Protein AF-A0A924KJQ3-F1 (afdb_monomer_lite)

Structure (mmCIF, N/CA/C/O backbone):
data_AF-A0A924KJQ3-F1
#
_entry.id   AF-A0A924KJQ3-F1
#
loop_
_atom_site.group_PDB
_atom_site.id
_atom_site.type_symbol
_atom_site.label_atom_id
_atom_site.label_alt_id
_atom_site.label_comp_id
_atom_site.label_asym_id
_atom_site.label_entity_id
_atom_site.label_seq_id
_atom_site.pdbx_PDB_ins_code
_atom_site.Cartn_x
_atom_site.Cartn_y
_atom_site.Cartn_z
_atom_site.occupancy
_atom_site.B_iso_or_equiv
_atom_site.auth_seq_id
_atom_site.auth_comp_id
_atom_site.auth_asym_id
_atom_site.auth_atom_id
_atom_site.pdbx_PDB_model_num
ATOM 1 N N . MET A 1 1 ? 51.876 -6.767 21.139 1.00 39.50 1 MET A N 1
ATOM 2 C CA . MET A 1 1 ? 51.090 -6.070 20.102 1.00 39.50 1 MET A CA 1
ATOM 3 C C . MET A 1 1 ? 49.644 -6.497 20.282 1.00 39.50 1 MET A C 1
ATOM 5 O O . MET A 1 1 ? 49.359 -7.668 20.082 1.00 39.50 1 MET A O 1
ATOM 9 N N . TYR A 1 2 ? 48.780 -5.614 20.786 1.00 36.97 2 TYR A N 1
ATOM 10 C CA . TYR A 1 2 ? 47.353 -5.904 20.955 1.00 36.97 2 TYR A CA 1
ATOM 11 C C . TYR A 1 2 ? 46.632 -5.513 19.667 1.00 36.97 2 TYR A C 1
ATOM 13 O O . TYR A 1 2 ? 46.550 -4.332 19.339 1.00 36.97 2 TYR A O 1
ATOM 21 N N . THR A 1 3 ? 46.167 -6.503 18.914 1.00 39.44 3 THR A N 1
ATOM 22 C CA . THR A 1 3 ? 45.358 -6.286 17.714 1.00 39.44 3 THR A CA 1
ATOM 23 C C . THR A 1 3 ? 43.919 -6.058 18.158 1.00 39.44 3 THR A C 1
ATOM 25 O O . THR A 1 3 ? 43.258 -6.980 18.632 1.00 39.44 3 THR A O 1
ATOM 28 N N . SER A 1 4 ? 43.448 -4.817 18.057 1.00 44.28 4 SER A N 1
ATOM 29 C CA . SER A 1 4 ? 42.058 -4.452 18.323 1.00 44.28 4 SER A CA 1
ATOM 30 C C . SER A 1 4 ? 41.133 -5.208 17.369 1.00 44.28 4 SER A C 1
ATOM 32 O O . SER A 1 4 ? 41.188 -5.018 16.155 1.00 44.28 4 SER A O 1
ATOM 34 N N . ALA A 1 5 ? 40.281 -6.071 17.917 1.00 45.81 5 ALA A N 1
ATOM 35 C CA . ALA A 1 5 ? 39.199 -6.688 17.171 1.00 45.81 5 ALA A CA 1
ATOM 36 C C . ALA A 1 5 ? 38.159 -5.607 16.851 1.00 45.81 5 ALA A C 1
ATOM 38 O O . ALA A 1 5 ? 37.419 -5.161 17.728 1.00 45.81 5 ALA A O 1
ATOM 39 N N . HIS A 1 6 ? 38.105 -5.168 15.593 1.00 47.66 6 HIS A N 1
ATOM 40 C CA . HIS A 1 6 ? 36.923 -4.492 15.079 1.00 47.66 6 HIS A CA 1
ATOM 41 C C . HIS A 1 6 ? 35.756 -5.473 15.192 1.00 47.66 6 HIS A C 1
ATOM 43 O O . HIS A 1 6 ? 35.675 -6.447 14.447 1.00 47.66 6 HIS A O 1
ATOM 49 N N . ALA A 1 7 ? 34.877 -5.241 16.165 1.00 51.22 7 ALA A N 1
ATOM 50 C CA . ALA A 1 7 ? 33.606 -5.932 16.241 1.00 51.22 7 ALA A CA 1
ATOM 51 C C . ALA A 1 7 ? 32.804 -5.562 14.988 1.00 51.22 7 ALA A C 1
ATOM 53 O O . ALA A 1 7 ? 32.269 -4.457 14.878 1.00 51.22 7 ALA A O 1
ATOM 54 N N . THR A 1 8 ? 32.761 -6.473 14.019 1.00 48.06 8 THR A N 1
ATOM 55 C CA . THR A 1 8 ? 31.835 -6.409 12.894 1.00 48.06 8 THR A CA 1
ATOM 56 C C . THR A 1 8 ? 30.431 -6.362 13.480 1.00 48.06 8 THR A C 1
ATOM 58 O O . THR A 1 8 ? 29.948 -7.348 14.037 1.00 48.06 8 THR A O 1
ATOM 61 N N . LYS A 1 9 ? 29.794 -5.190 13.424 1.00 52.91 9 LYS A N 1
ATOM 62 C CA . LYS A 1 9 ? 28.395 -5.020 13.816 1.00 52.91 9 LYS A CA 1
ATOM 63 C C . LYS A 1 9 ? 27.584 -6.047 13.010 1.00 52.91 9 LYS A C 1
ATOM 65 O O . LYS A 1 9 ? 27.745 -6.071 11.788 1.00 52.91 9 LYS A O 1
ATOM 70 N N . PRO A 1 10 ? 26.785 -6.925 13.642 1.00 49.22 10 PRO A N 1
ATOM 71 C CA . PRO A 1 10 ? 26.000 -7.898 12.895 1.00 49.22 10 PRO A CA 1
ATOM 72 C C . PRO A 1 10 ? 25.108 -7.143 11.909 1.00 49.22 10 PRO A C 1
ATOM 74 O O . PRO A 1 10 ? 24.500 -6.133 12.275 1.00 49.22 10 PRO A O 1
ATOM 77 N N . ALA A 1 11 ? 25.082 -7.603 10.657 1.00 55.81 11 ALA A N 1
ATOM 78 C CA . ALA A 1 11 ? 24.178 -7.082 9.644 1.00 55.81 11 ALA A CA 1
ATOM 79 C C . ALA A 1 11 ? 22.754 -7.157 10.209 1.00 55.81 11 ALA A C 1
ATOM 81 O O . ALA A 1 11 ? 22.254 -8.241 10.507 1.00 55.81 11 ALA A O 1
ATOM 82 N N . HIS A 1 12 ? 22.140 -5.999 10.449 1.00 57.22 12 HIS A N 1
ATOM 83 C CA . HIS A 1 12 ? 20.763 -5.928 10.904 1.00 57.22 12 HIS A CA 1
ATOM 84 C C . HIS A 1 12 ? 19.904 -6.411 9.739 1.00 57.22 12 HIS A C 1
ATOM 86 O O . HIS A 1 12 ? 19.756 -5.688 8.756 1.00 57.22 12 HIS A O 1
ATOM 92 N N . THR A 1 13 ? 19.392 -7.641 9.807 1.00 56.31 13 THR A N 1
ATOM 93 C CA . THR A 1 13 ? 18.301 -8.050 8.922 1.00 56.31 13 THR A CA 1
ATOM 94 C C . THR A 1 13 ? 17.193 -7.023 9.130 1.00 56.31 13 THR A C 1
ATOM 96 O O . THR A 1 13 ? 16.740 -6.892 10.273 1.00 56.31 13 THR A O 1
ATOM 99 N N . PRO A 1 14 ? 16.801 -6.245 8.106 1.00 60.62 14 PRO A N 1
ATOM 100 C CA . PRO A 1 14 ? 15.750 -5.264 8.290 1.00 60.62 14 PRO A CA 1
ATOM 101 C C . PRO A 1 14 ? 14.505 -6.031 8.715 1.00 60.62 14 PRO A C 1
ATOM 103 O O . PRO A 1 14 ? 14.088 -6.973 8.042 1.00 60.62 14 PRO A O 1
ATOM 106 N N . ALA A 1 15 ? 13.962 -5.681 9.878 1.00 76.06 15 ALA A N 1
ATOM 107 C CA . ALA A 1 15 ? 12.710 -6.257 10.328 1.00 76.06 15 ALA A CA 1
ATOM 108 C C . ALA A 1 15 ? 11.648 -5.992 9.246 1.00 76.06 15 ALA A C 1
ATOM 110 O O . ALA A 1 15 ? 11.380 -4.833 8.912 1.00 76.06 15 ALA A O 1
ATOM 111 N N . SER A 1 16 ? 11.091 -7.061 8.672 1.00 83.06 16 SER A N 1
ATOM 112 C CA . SER A 1 16 ? 9.907 -6.965 7.828 1.00 83.06 16 SER A CA 1
ATOM 113 C C . SER A 1 16 ? 8.676 -6.899 8.724 1.00 83.06 16 SER A C 1
ATOM 115 O O . SER A 1 16 ? 8.583 -7.575 9.752 1.00 83.06 16 SER A O 1
ATOM 117 N N . TYR A 1 17 ? 7.753 -6.016 8.367 1.00 89.06 17 TYR A N 1
ATOM 118 C CA . TYR A 1 17 ? 6.494 -5.840 9.071 1.00 89.06 17 TYR A CA 1
ATOM 119 C C . TYR A 1 17 ? 5.364 -6.335 8.188 1.00 89.06 17 TYR A C 1
ATOM 121 O O . TYR A 1 17 ? 5.365 -6.121 6.977 1.00 89.06 17 TYR A O 1
ATOM 129 N N . VAL A 1 18 ? 4.405 -7.004 8.823 1.00 94.44 18 VAL A N 1
ATOM 130 C CA . VAL A 1 18 ? 3.260 -7.619 8.162 1.00 94.44 18 VAL A CA 1
ATOM 131 C C . VAL A 1 18 ? 1.987 -6.938 8.644 1.00 94.44 18 VAL A C 1
ATOM 133 O O . VAL A 1 18 ? 1.678 -6.955 9.836 1.00 94.44 18 VAL A O 1
ATOM 136 N N . TYR A 1 19 ? 1.225 -6.377 7.711 1.00 95.25 19 TYR A N 1
ATOM 137 C CA . TYR A 1 19 ? -0.060 -5.737 7.982 1.00 95.25 19 TYR A CA 1
ATOM 138 C C . TYR A 1 19 ? -1.172 -6.475 7.254 1.00 95.25 19 TYR A C 1
ATOM 140 O O . TYR A 1 19 ? -1.010 -6.900 6.115 1.00 95.25 19 TYR A O 1
ATOM 148 N N . THR A 1 20 ? -2.321 -6.630 7.906 1.00 97.81 20 THR A N 1
ATOM 149 C CA . THR A 1 20 ? -3.515 -7.229 7.300 1.00 97.81 20 THR A CA 1
ATOM 150 C C . THR A 1 20 ? -4.673 -6.253 7.391 1.00 97.81 20 THR A C 1
ATOM 152 O O . THR A 1 20 ? -4.789 -5.515 8.369 1.00 97.81 20 THR A O 1
ATOM 155 N N . GLY A 1 21 ? -5.517 -6.237 6.368 1.00 97.94 21 GLY A N 1
ATOM 156 C CA . GLY A 1 21 ? -6.647 -5.325 6.296 1.00 97.94 21 GLY A CA 1
ATOM 157 C C . GLY A 1 21 ? -7.424 -5.465 4.998 1.00 97.94 21 GLY A C 1
ATOM 158 O O . GLY A 1 21 ? -7.207 -6.409 4.233 1.00 97.94 21 GLY A O 1
ATOM 159 N N . ARG A 1 22 ? -8.351 -4.541 4.755 1.00 98.62 22 ARG A N 1
ATOM 160 C CA . ARG A 1 22 ? -9.250 -4.568 3.595 1.00 98.62 22 ARG A CA 1
ATOM 161 C C . ARG A 1 22 ? -9.061 -3.353 2.716 1.00 98.62 22 ARG A C 1
ATOM 163 O O . ARG A 1 22 ? -8.989 -2.239 3.221 1.00 98.62 22 ARG A O 1
ATOM 170 N N . LEU A 1 23 ? -9.039 -3.569 1.406 1.00 98.56 23 LEU A N 1
ATOM 171 C CA . LEU A 1 23 ? -8.983 -2.484 0.434 1.00 98.56 23 LEU A CA 1
ATOM 172 C C . LEU A 1 23 ? -10.215 -1.585 0.560 1.00 98.56 23 LEU A C 1
ATOM 174 O O . LEU A 1 23 ? -11.345 -2.073 0.543 1.00 98.56 23 LEU A O 1
ATOM 178 N N . LEU A 1 24 ? -9.983 -0.279 0.634 1.00 98.19 24 LEU A N 1
ATOM 179 C CA . LEU A 1 24 ? -11.032 0.744 0.690 1.00 98.19 24 LEU A CA 1
ATOM 180 C C . LEU A 1 24 ? -11.589 1.093 -0.690 1.00 98.19 24 LEU A C 1
ATOM 182 O O . LEU A 1 24 ? -12.678 1.637 -0.810 1.00 98.19 24 LEU A O 1
ATOM 186 N N . GLN A 1 25 ? -10.817 0.800 -1.731 1.00 98.06 25 GLN A N 1
ATOM 187 C CA . GLN A 1 25 ? -11.165 1.021 -3.124 1.00 98.06 25 GLN A CA 1
ATOM 188 C C . GLN A 1 25 ? -10.404 0.024 -3.994 1.00 98.06 25 GLN A C 1
ATOM 190 O O . GLN A 1 25 ? -9.432 -0.597 -3.556 1.00 98.06 25 GLN A O 1
ATOM 195 N N . ARG A 1 26 ? -10.829 -0.124 -5.249 1.00 97.75 26 ARG A N 1
ATOM 196 C CA . ARG A 1 26 ? -10.071 -0.897 -6.236 1.00 97.75 26 ARG A CA 1
ATOM 197 C C . ARG A 1 26 ? -8.661 -0.314 -6.397 1.00 97.75 26 ARG A C 1
ATOM 199 O O . ARG A 1 26 ? -8.504 0.900 -6.522 1.00 97.75 26 ARG A O 1
ATOM 206 N N . ALA A 1 27 ? -7.656 -1.185 -6.445 1.00 98.38 27 ALA A N 1
ATOM 207 C CA . ALA A 1 27 ? -6.278 -0.776 -6.677 1.00 98.38 27 ALA A CA 1
ATOM 208 C C . ALA A 1 27 ? -6.091 -0.154 -8.067 1.00 98.38 27 ALA A C 1
ATOM 210 O O . ALA A 1 27 ? -6.821 -0.448 -9.021 1.00 98.38 27 ALA A O 1
ATOM 211 N N . GLN A 1 28 ? -5.068 0.686 -8.191 1.00 98.50 28 GLN A N 1
ATOM 212 C CA . GLN A 1 28 ? -4.740 1.394 -9.423 1.00 98.50 28 GLN A CA 1
ATOM 213 C C . GLN A 1 28 ? -3.301 1.099 -9.829 1.00 98.50 28 GLN A C 1
ATOM 215 O O . GLN A 1 28 ? -2.430 0.947 -8.979 1.00 98.50 28 GLN A O 1
ATOM 220 N N . ALA A 1 29 ? -3.050 1.044 -11.134 1.00 98.00 29 ALA A N 1
ATOM 221 C CA . ALA A 1 29 ? -1.698 1.097 -11.672 1.00 98.00 29 ALA A CA 1
ATOM 222 C C . ALA A 1 29 ? -1.393 2.535 -12.089 1.00 98.00 29 ALA A C 1
ATOM 224 O O . ALA A 1 29 ? -2.183 3.162 -12.799 1.00 98.00 29 ALA A O 1
ATOM 225 N N . ARG A 1 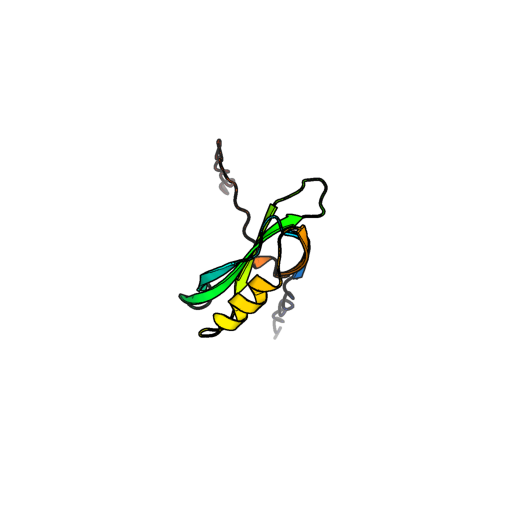30 ? -0.264 3.063 -11.627 1.00 96.69 30 ARG A N 1
ATOM 226 C CA . ARG A 1 30 ? 0.196 4.431 -11.886 1.00 96.69 30 ARG A CA 1
ATOM 227 C C . ARG A 1 30 ? 1.683 4.408 -12.211 1.00 96.69 30 ARG A C 1
ATOM 229 O O . ARG A 1 30 ? 2.339 3.383 -12.062 1.00 96.69 30 ARG A O 1
ATOM 236 N N . THR A 1 31 ? 2.210 5.539 -12.650 1.00 96.12 31 THR A N 1
ATOM 237 C CA . THR A 1 31 ? 3.655 5.751 -12.757 1.00 96.12 31 THR A CA 1
ATOM 238 C C . THR A 1 31 ? 4.081 6.667 -11.617 1.00 96.12 31 THR A C 1
ATOM 240 O O . THR A 1 31 ? 3.457 7.711 -11.423 1.00 96.12 31 THR A O 1
ATOM 243 N N . ALA A 1 32 ? 5.119 6.286 -10.876 1.00 92.50 32 ALA A N 1
ATOM 244 C CA . ALA A 1 32 ? 5.693 7.081 -9.792 1.00 92.50 32 ALA A CA 1
ATOM 245 C C . ALA A 1 32 ? 7.216 7.163 -9.934 1.00 92.50 32 ALA A C 1
ATOM 247 O O . ALA A 1 32 ? 7.834 6.343 -10.612 1.00 92.50 32 ALA A O 1
ATOM 248 N N . LEU A 1 33 ? 7.827 8.166 -9.306 1.00 90.31 33 LEU A N 1
ATOM 249 C CA . LEU A 1 33 ? 9.280 8.281 -9.268 1.00 90.31 33 LEU A CA 1
ATOM 250 C C . LEU A 1 33 ? 9.831 7.303 -8.226 1.00 90.31 33 LEU A C 1
ATOM 252 O O . LEU A 1 33 ? 9.455 7.363 -7.059 1.00 90.31 33 LEU A O 1
ATOM 256 N N . SER A 1 34 ? 10.724 6.410 -8.637 1.00 83.81 34 SER A N 1
ATOM 257 C CA . SER A 1 34 ? 11.432 5.526 -7.717 1.00 83.81 34 SER A CA 1
ATOM 258 C C . SER A 1 34 ? 12.454 6.332 -6.917 1.00 83.81 34 SER A C 1
ATOM 260 O O . SER A 1 34 ? 13.387 6.882 -7.498 1.00 83.81 34 SER A O 1
ATOM 262 N N . GLU A 1 35 ? 12.330 6.360 -5.590 1.00 77.44 35 GLU A N 1
ATOM 263 C CA . GLU A 1 35 ? 13.319 7.025 -4.725 1.00 77.44 35 GLU A CA 1
ATOM 264 C C . GLU A 1 35 ? 14.711 6.376 -4.822 1.00 77.44 35 GLU A C 1
ATOM 266 O O . GLU A 1 35 ? 15.723 7.057 -4.695 1.00 77.44 35 GLU A O 1
ATOM 271 N N . ALA A 1 36 ? 14.774 5.072 -5.113 1.00 75.25 36 ALA A N 1
ATOM 272 C CA . ALA A 1 36 ? 16.030 4.331 -5.214 1.00 75.25 36 ALA A CA 1
ATOM 273 C C . ALA A 1 36 ? 16.793 4.585 -6.525 1.00 75.25 36 ALA A C 1
ATOM 275 O O . ALA A 1 36 ? 18.020 4.547 -6.536 1.00 75.25 36 ALA A O 1
ATOM 276 N N . THR A 1 37 ? 16.083 4.805 -7.636 1.00 76.88 37 THR A N 1
ATOM 277 C CA . THR A 1 37 ? 16.703 4.905 -8.973 1.00 76.88 37 THR A CA 1
ATOM 278 C C . THR A 1 37 ? 16.563 6.282 -9.614 1.00 76.88 37 THR A C 1
ATOM 280 O O . THR A 1 37 ? 17.266 6.580 -10.572 1.00 76.88 37 THR A O 1
ATOM 283 N N . GLY A 1 38 ? 15.658 7.131 -9.120 1.00 83.88 38 GLY A N 1
ATOM 284 C CA . GLY A 1 38 ? 15.334 8.419 -9.735 1.00 83.88 38 GLY A CA 1
ATOM 285 C C . GLY A 1 38 ? 14.594 8.305 -11.073 1.00 83.88 38 GLY A C 1
ATOM 286 O O . GLY A 1 38 ? 14.394 9.316 -11.743 1.00 83.88 38 GLY A O 1
ATOM 287 N N . HIS A 1 39 ? 14.178 7.101 -11.477 1.00 87.31 39 HIS A N 1
ATOM 288 C CA . HIS A 1 39 ? 13.438 6.862 -12.715 1.00 87.31 39 HIS A CA 1
ATOM 289 C C . HIS A 1 39 ? 11.941 6.691 -12.459 1.00 87.31 39 HIS A C 1
ATOM 291 O O . HIS A 1 39 ? 11.506 6.296 -11.375 1.00 87.31 39 HIS A O 1
ATOM 297 N N . ALA A 1 40 ? 11.140 6.997 -13.479 1.00 92.62 40 ALA A N 1
ATOM 298 C CA . ALA A 1 40 ? 9.705 6.774 -13.454 1.00 92.62 40 ALA A CA 1
ATOM 299 C C . ALA A 1 40 ? 9.414 5.276 -13.637 1.00 92.62 40 ALA A C 1
ATOM 301 O O . ALA A 1 40 ? 9.718 4.707 -14.684 1.00 92.62 40 ALA A O 1
ATOM 302 N N . VAL A 1 41 ? 8.813 4.645 -12.631 1.00 95.25 41 VAL A N 1
ATOM 303 C CA . VAL A 1 41 ? 8.493 3.213 -12.626 1.00 95.25 41 VAL A CA 1
ATOM 304 C C . VAL A 1 41 ? 6.988 2.985 -12.476 1.00 95.25 41 VAL A C 1
ATOM 306 O O . VAL A 1 41 ? 6.296 3.800 -11.856 1.00 95.25 41 VAL A O 1
ATOM 309 N N . PRO A 1 42 ? 6.441 1.890 -13.027 1.00 97.25 42 PRO A N 1
ATOM 310 C CA . PRO A 1 42 ? 5.070 1.499 -12.744 1.00 97.25 42 PRO A CA 1
ATOM 311 C C . PRO A 1 42 ? 4.914 1.095 -11.276 1.00 97.25 42 PRO A C 1
ATOM 313 O O . PRO A 1 42 ? 5.771 0.417 -10.711 1.00 97.25 42 PRO A O 1
ATOM 316 N N . VAL A 1 43 ? 3.791 1.465 -10.675 1.00 96.75 43 VAL A N 1
ATOM 317 C CA . VAL A 1 43 ? 3.443 1.160 -9.288 1.00 96.75 43 VAL A CA 1
ATOM 318 C C . VAL A 1 43 ? 1.992 0.710 -9.228 1.00 96.75 43 VAL A C 1
ATOM 320 O O . VAL A 1 43 ? 1.119 1.321 -9.848 1.00 96.75 43 VAL A O 1
ATOM 323 N N . VAL A 1 44 ? 1.721 -0.346 -8.464 1.00 97.94 44 VAL A N 1
ATOM 324 C CA . VAL A 1 44 ? 0.362 -0.639 -7.993 1.00 97.94 44 VAL A CA 1
ATOM 325 C C . VAL A 1 44 ? 0.161 0.074 -6.672 1.00 97.94 44 VAL A C 1
ATOM 327 O O . VAL A 1 44 ? 0.924 -0.157 -5.740 1.00 97.94 44 VAL A O 1
ATOM 330 N N . CYS A 1 45 ? -0.865 0.914 -6.588 1.00 97.38 45 CYS A N 1
ATOM 331 C CA . CYS A 1 45 ? -1.202 1.635 -5.372 1.00 97.38 45 CYS A CA 1
ATOM 332 C C . CYS A 1 45 ? -2.641 1.360 -4.929 1.00 97.38 45 CYS A C 1
ATOM 334 O O . CYS A 1 45 ? -3.559 1.291 -5.758 1.00 97.38 45 CYS A O 1
ATOM 336 N N . PHE A 1 46 ? -2.849 1.227 -3.622 1.00 98.12 46 PHE A N 1
ATOM 337 C CA . PHE A 1 46 ? -4.176 1.104 -3.020 1.00 98.12 46 PHE A CA 1
ATOM 338 C C . PHE A 1 46 ? -4.171 1.582 -1.571 1.00 98.12 46 PHE A C 1
ATOM 340 O O . PHE A 1 46 ? -3.137 1.598 -0.909 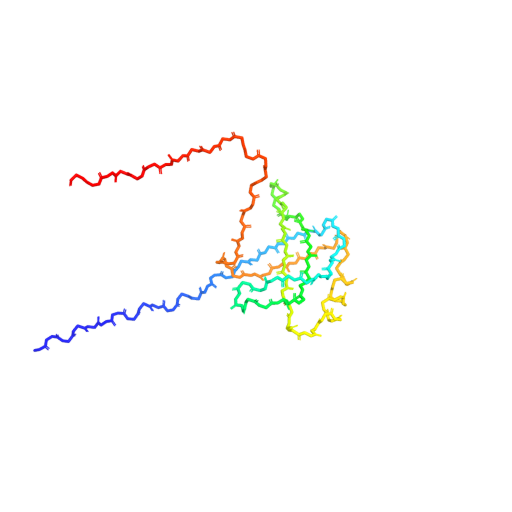1.00 98.12 46 PHE A O 1
ATOM 347 N N . ASP A 1 47 ? -5.354 1.936 -1.076 1.00 98.19 47 ASP A N 1
ATOM 348 C CA . ASP A 1 47 ? -5.572 2.204 0.341 1.00 98.19 47 ASP A CA 1
ATOM 349 C C . ASP A 1 47 ? -6.265 1.005 0.985 1.00 98.19 47 ASP A C 1
ATOM 351 O O . ASP A 1 47 ? -7.204 0.439 0.412 1.00 98.19 47 ASP A O 1
ATOM 355 N N . MET A 1 48 ? -5.829 0.635 2.185 1.00 98.06 48 MET A N 1
ATOM 356 C CA . MET A 1 48 ? -6.466 -0.396 2.999 1.00 98.06 48 MET A CA 1
ATOM 357 C C . MET A 1 48 ? -6.747 0.095 4.419 1.00 98.06 48 MET A C 1
ATOM 359 O O . MET A 1 48 ? -5.938 0.805 5.010 1.00 98.06 48 MET A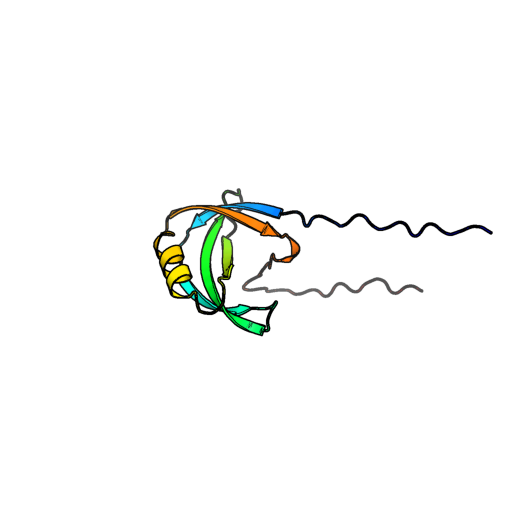 O 1
ATOM 363 N N . GLU A 1 49 ? -7.881 -0.312 4.985 1.00 98.38 49 GLU A N 1
ATOM 364 C CA . GLU A 1 49 ? -8.143 -0.215 6.422 1.00 98.38 49 GLU A CA 1
ATOM 365 C C . GLU A 1 49 ? -7.512 -1.424 7.109 1.00 98.38 49 GLU A C 1
ATOM 367 O O . GLU A 1 49 ? -7.816 -2.567 6.759 1.00 98.38 49 GLU A O 1
ATOM 372 N N . LEU A 1 50 ? -6.630 -1.180 8.076 1.00 97.50 50 LEU A N 1
ATOM 373 C CA . LEU A 1 50 ? -5.971 -2.235 8.835 1.00 97.50 50 LEU A CA 1
ATOM 374 C C . LEU A 1 50 ? -6.938 -2.919 9.812 1.00 97.50 50 LEU A C 1
ATOM 376 O O . LEU A 1 50 ? -7.796 -2.278 10.423 1.00 97.50 50 LEU A O 1
ATOM 380 N N . ASP A 1 51 ? -6.724 -4.217 10.034 1.00 96.81 51 ASP A N 1
ATOM 381 C CA . ASP A 1 51 ? -7.405 -5.030 11.050 1.00 96.81 51 ASP A CA 1
ATOM 382 C C . ASP A 1 51 ? -6.887 -4.678 12.469 1.00 96.81 51 ASP A C 1
ATOM 384 O O . ASP A 1 51 ? -6.439 -5.538 13.228 1.00 96.81 51 ASP A O 1
ATOM 388 N N . THR A 1 52 ? -6.913 -3.394 12.839 1.00 93.50 52 THR A N 1
ATOM 389 C CA . THR A 1 52 ? -6.514 -2.877 14.157 1.00 93.50 52 THR A CA 1
ATOM 390 C C . THR A 1 52 ? -7.679 -2.133 14.817 1.00 93.50 52 THR A C 1
ATOM 392 O O . THR A 1 52 ? -8.543 -1.611 14.113 1.00 93.50 52 THR A O 1
ATOM 395 N N . PRO A 1 53 ? -7.733 -2.017 16.159 1.00 93.19 53 PRO A N 1
ATOM 396 C CA . PRO A 1 53 ? -8.812 -1.286 16.836 1.00 93.19 53 PRO A CA 1
ATOM 397 C C . PRO A 1 53 ? -8.957 0.177 16.396 1.00 93.19 53 PRO A C 1
ATOM 399 O O . PRO A 1 53 ? -10.048 0.732 16.451 1.00 93.19 53 PRO A O 1
ATOM 402 N N . LEU A 1 54 ? -7.860 0.792 15.942 1.00 91.25 54 LEU A N 1
ATOM 403 C CA . LEU A 1 54 ? -7.827 2.179 15.477 1.00 91.25 54 LEU A CA 1
ATOM 404 C C . LEU A 1 54 ? -8.311 2.352 14.034 1.00 91.25 54 LEU A C 1
ATOM 406 O O . LEU A 1 54 ? -8.386 3.490 13.577 1.00 91.25 54 LEU A O 1
ATOM 410 N N . LYS A 1 55 ? -8.594 1.255 13.313 1.00 91.69 55 LYS A N 1
ATOM 411 C CA . LYS A 1 55 ? -9.012 1.280 11.902 1.00 91.69 55 LYS A CA 1
ATOM 412 C C . LYS A 1 55 ? -8.101 2.157 11.044 1.00 91.69 55 LYS A C 1
ATOM 414 O O . LYS A 1 55 ? -8.543 2.948 10.221 1.00 91.69 55 LYS A O 1
ATOM 419 N N . THR A 1 56 ? -6.797 2.058 11.290 1.00 94.50 56 THR A N 1
ATOM 420 C CA . THR A 1 56 ? -5.801 2.894 10.620 1.00 94.50 56 THR A CA 1
ATOM 421 C C . THR A 1 56 ? -5.856 2.663 9.114 1.00 94.50 56 THR A C 1
ATOM 423 O O . THR A 1 56 ? -5.876 1.520 8.665 1.00 94.50 56 THR A O 1
ATOM 426 N N . HIS A 1 57 ? -5.854 3.741 8.333 1.00 96.25 57 HIS A N 1
ATOM 427 C CA . HIS A 1 57 ? -5.741 3.653 6.881 1.00 96.25 57 HIS A CA 1
ATOM 428 C C . HIS A 1 57 ? -4.267 3.615 6.487 1.00 96.25 57 HIS A C 1
ATOM 430 O O . HIS A 1 57 ? -3.482 4.463 6.915 1.00 96.25 57 HIS A O 1
ATOM 436 N N . MET A 1 58 ? -3.907 2.653 5.649 1.00 95.75 58 MET A N 1
ATOM 437 C CA . MET A 1 58 ? -2.567 2.494 5.109 1.00 95.75 58 MET A CA 1
ATOM 438 C C . MET A 1 58 ? -2.611 2.642 3.592 1.00 95.75 58 MET A C 1
ATOM 440 O O . MET A 1 58 ? -3.374 1.946 2.923 1.00 95.75 58 MET A O 1
ATOM 444 N N . HIS A 1 59 ? -1.775 3.535 3.067 1.00 97.12 59 HIS A N 1
ATOM 445 C CA . HIS A 1 59 ? -1.493 3.617 1.640 1.00 97.12 59 HIS A CA 1
ATOM 446 C C . HIS A 1 59 ? -0.353 2.658 1.307 1.00 97.12 59 HIS A C 1
ATOM 448 O O . HIS A 1 59 ? 0.694 2.701 1.956 1.00 97.12 59 HIS A O 1
ATOM 454 N N . VAL A 1 60 ? -0.558 1.794 0.320 1.00 96.25 60 VAL A N 1
ATOM 455 C CA . VAL A 1 60 ? 0.425 0.799 -0.112 1.00 96.25 60 VAL A CA 1
ATOM 456 C C . VAL A 1 60 ? 0.810 1.084 -1.551 1.00 96.25 60 VAL A C 1
ATOM 458 O O . VAL A 1 60 ? -0.062 1.220 -2.406 1.00 96.25 60 VAL A O 1
ATOM 461 N N . GLU A 1 61 ? 2.114 1.107 -1.811 1.00 95.50 61 GLU A N 1
ATOM 462 C CA . GLU A 1 61 ? 2.701 1.213 -3.142 1.00 95.50 61 GLU A CA 1
ATOM 463 C C . GLU A 1 61 ? 3.646 0.033 -3.382 1.00 95.50 61 GLU A C 1
ATOM 465 O O . GLU A 1 61 ? 4.599 -0.180 -2.634 1.00 95.50 61 GLU A O 1
ATOM 470 N N . GLN A 1 62 ? 3.386 -0.740 -4.436 1.00 94.88 62 GLN A N 1
ATOM 471 C CA . GLN A 1 62 ? 4.269 -1.808 -4.891 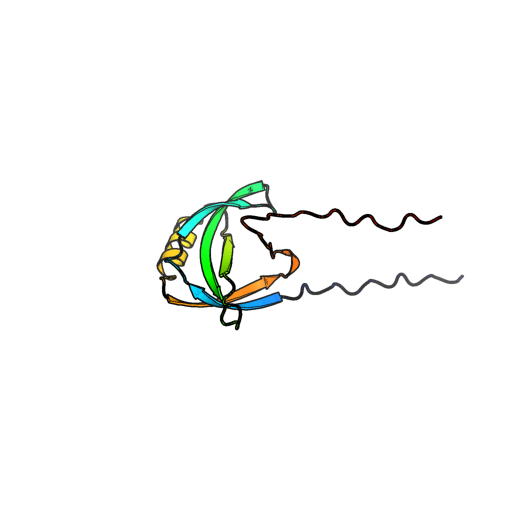1.00 94.88 62 GLN A CA 1
ATOM 472 C C . GLN A 1 62 ? 4.892 -1.416 -6.236 1.00 94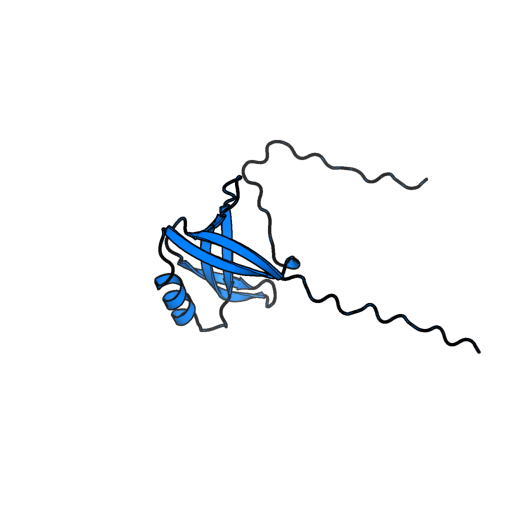.88 62 GLN A C 1
ATOM 474 O O . GLN A 1 62 ? 4.173 -1.391 -7.243 1.00 94.88 62 GLN A O 1
ATOM 479 N N . PRO A 1 63 ? 6.205 -1.138 -6.289 1.00 94.69 63 PRO A N 1
ATOM 480 C CA . PRO A 1 63 ? 6.881 -0.843 -7.541 1.00 94.69 63 PRO A CA 1
ATOM 481 C C . PRO A 1 63 ? 7.056 -2.099 -8.398 1.00 94.69 63 PRO A C 1
ATOM 483 O O . PRO A 1 63 ? 7.228 -3.212 -7.897 1.00 94.69 63 PRO A O 1
ATOM 486 N N . PHE A 1 64 ? 7.038 -1.900 -9.711 1.00 94.88 64 PHE A N 1
ATOM 487 C CA . PHE A 1 64 ? 7.342 -2.897 -10.731 1.00 94.88 64 PHE A CA 1
ATOM 488 C C . PHE A 1 64 ? 8.576 -2.451 -11.531 1.00 94.88 64 PHE A C 1
ATOM 490 O O . PHE A 1 64 ? 8.875 -1.255 -11.572 1.00 94.88 64 PHE A O 1
ATOM 497 N N . PRO A 1 65 ? 9.290 -3.379 -12.195 1.00 92.44 65 PRO A N 1
ATOM 498 C CA . PRO A 1 65 ? 10.381 -3.021 -13.095 1.00 92.44 65 PRO A CA 1
ATOM 499 C C . PRO A 1 65 ? 9.943 -2.048 -14.197 1.00 92.44 65 PRO A C 1
ATOM 501 O O . PRO A 1 65 ? 8.774 -2.005 -14.596 1.00 92.44 65 PRO A O 1
ATOM 504 N N . GLU A 1 66 ? 10.902 -1.297 -14.733 1.00 90.31 66 GLU A N 1
ATOM 505 C CA . GLU A 1 66 ? 10.669 -0.437 -15.891 1.00 90.31 66 GLU A CA 1
ATOM 506 C C . GLU A 1 66 ? 10.085 -1.243 -17.067 1.00 90.31 66 GLU A C 1
ATOM 508 O O . GLU A 1 66 ? 10.409 -2.413 -17.276 1.00 90.31 66 GLU A O 1
ATOM 513 N N . GLY A 1 67 ? 9.149 -0.642 -17.806 1.00 90.81 67 GLY A N 1
ATOM 514 C CA . GLY A 1 67 ? 8.443 -1.304 -18.908 1.00 90.81 67 GLY A CA 1
ATOM 515 C C . GLY A 1 67 ? 7.350 -2.298 -18.484 1.00 90.81 67 GLY A C 1
ATOM 516 O O . GLY A 1 67 ? 6.561 -2.723 -19.326 1.00 90.81 67 GLY A O 1
ATOM 517 N N . ALA A 1 68 ? 7.209 -2.626 -17.194 1.00 95.44 68 ALA A N 1
ATOM 518 C CA . ALA A 1 68 ? 6.241 -3.618 -16.710 1.00 95.44 68 ALA A CA 1
ATOM 519 C C . ALA A 1 68 ? 4.853 -3.039 -16.349 1.00 95.44 68 ALA A C 1
ATOM 521 O O . ALA A 1 68 ? 4.150 -3.575 -15.488 1.00 95.44 68 ALA A O 1
ATOM 522 N N . PHE A 1 69 ? 4.411 -1.961 -17.010 1.00 96.50 69 PHE A N 1
ATOM 523 C CA . PHE A 1 69 ? 3.136 -1.301 -16.682 1.00 96.50 69 PHE A CA 1
ATOM 524 C C . PHE A 1 69 ? 1.921 -2.223 -16.861 1.00 96.50 69 PHE A C 1
ATOM 526 O O . PHE A 1 69 ? 1.013 -2.223 -16.033 1.00 96.50 69 PHE A O 1
ATOM 533 N N . ALA A 1 70 ? 1.922 -3.074 -17.891 1.00 97.56 70 ALA A N 1
ATOM 534 C CA . ALA A 1 70 ? 0.859 -4.058 -18.102 1.00 97.56 70 ALA A CA 1
ATOM 535 C C . ALA A 1 70 ? 0.756 -5.069 -16.942 1.00 97.56 70 ALA A C 1
ATOM 537 O O . ALA A 1 70 ? -0.345 -5.459 -16.552 1.00 97.56 70 ALA A O 1
ATOM 538 N N . ALA A 1 71 ? 1.888 -5.457 -16.343 1.00 97.50 71 ALA A N 1
ATOM 539 C CA . ALA A 1 71 ? 1.904 -6.343 -15.181 1.00 97.50 71 ALA A CA 1
ATOM 540 C C . ALA A 1 71 ? 1.346 -5.644 -13.932 1.00 97.50 71 ALA A C 1
ATOM 542 O O . ALA A 1 71 ? 0.526 -6.234 -13.223 1.00 97.50 71 ALA A O 1
ATOM 543 N N . ALA A 1 72 ? 1.715 -4.376 -13.714 1.00 97.88 72 ALA A N 1
ATOM 544 C CA . ALA A 1 72 ? 1.128 -3.549 -12.662 1.00 97.88 72 ALA A CA 1
ATOM 545 C C . ALA A 1 72 ? -0.394 -3.414 -12.853 1.00 97.88 72 ALA A C 1
ATOM 547 O O . ALA A 1 72 ? -1.166 -3.638 -11.923 1.00 97.88 72 ALA A O 1
ATOM 548 N N . GLN A 1 73 ? -0.859 -3.154 -14.078 1.00 98.06 73 GLN A N 1
ATOM 549 C CA . GLN A 1 73 ? -2.288 -3.057 -14.390 1.00 98.06 73 GLN A CA 1
ATOM 550 C C . GLN A 1 73 ? -3.037 -4.368 -14.122 1.00 98.06 73 GLN A C 1
ATOM 552 O O . GLN A 1 73 ? -4.109 -4.354 -13.513 1.00 98.06 73 GLN A O 1
ATOM 557 N N . ALA A 1 74 ? -2.468 -5.507 -14.519 1.00 98.00 74 ALA A N 1
ATOM 558 C CA . ALA A 1 74 ? -3.052 -6.815 -14.242 1.00 98.00 74 ALA A CA 1
ATOM 559 C C . ALA A 1 74 ? -3.116 -7.110 -12.733 1.00 98.00 74 ALA A C 1
ATOM 561 O O . ALA A 1 74 ? -4.100 -7.681 -12.263 1.00 98.00 74 ALA A O 1
ATOM 562 N N . ALA A 1 75 ? -2.093 -6.720 -11.968 1.00 97.44 75 ALA A N 1
ATOM 563 C CA . ALA A 1 75 ? -2.087 -6.846 -10.512 1.00 97.44 75 ALA A CA 1
ATOM 564 C C . ALA A 1 75 ? -3.151 -5.961 -9.853 1.00 97.44 75 ALA A C 1
ATOM 566 O O . ALA A 1 75 ? -3.961 -6.472 -9.078 1.00 97.44 75 ALA A O 1
ATOM 567 N N . ALA A 1 76 ? -3.234 -4.688 -10.242 1.00 97.88 76 ALA A N 1
ATOM 568 C CA . ALA A 1 76 ? -4.281 -3.779 -9.787 1.00 97.88 76 ALA A CA 1
ATOM 569 C C . ALA A 1 76 ? -5.691 -4.312 -10.109 1.00 97.88 76 ALA A C 1
ATOM 571 O O . ALA A 1 76 ? -6.601 -4.209 -9.292 1.00 97.88 76 ALA A O 1
ATOM 572 N N . HIS A 1 77 ? -5.877 -4.959 -11.266 1.00 97.38 77 HIS A N 1
ATOM 573 C CA . HIS A 1 77 ? -7.166 -5.534 -11.660 1.00 97.38 77 HIS A CA 1
ATOM 574 C C . HIS A 1 77 ? -7.646 -6.665 -10.733 1.00 97.38 77 HIS A C 1
ATOM 576 O O . HIS A 1 77 ? -8.854 -6.866 -10.588 1.00 97.38 77 HIS A O 1
ATOM 582 N N . ARG A 1 78 ? -6.729 -7.416 -10.111 1.00 97.19 78 ARG A N 1
ATOM 583 C CA . ARG A 1 78 ? -7.069 -8.501 -9.171 1.00 97.19 78 ARG A CA 1
ATOM 584 C C . ARG A 1 78 ? -7.439 -7.993 -7.778 1.00 97.19 78 ARG A C 1
ATOM 586 O O . ARG A 1 78 ? -8.031 -8.734 -7.002 1.00 97.19 78 ARG A O 1
ATOM 593 N N . LEU A 1 79 ? -7.079 -6.753 -7.465 1.00 97.88 79 LEU A N 1
ATOM 594 C CA . LEU A 1 79 ? -7.230 -6.147 -6.151 1.00 97.88 79 LEU A CA 1
ATOM 595 C C . LEU A 1 79 ? -8.444 -5.212 -6.149 1.00 97.88 79 LEU A C 1
ATOM 597 O O . LEU A 1 79 ? -8.359 -4.031 -6.489 1.00 97.88 79 LEU A O 1
ATOM 601 N N . THR A 1 80 ? -9.602 -5.763 -5.793 1.00 97.81 80 THR A N 1
ATOM 602 C CA . THR A 1 80 ? -10.872 -5.026 -5.743 1.00 97.81 80 THR A CA 1
ATOM 603 C C . THR A 1 80 ? -11.170 -4.503 -4.341 1.00 97.81 80 THR A C 1
ATOM 605 O O . THR A 1 80 ? -10.642 -5.005 -3.351 1.00 97.81 80 THR A O 1
ATOM 608 N N . GLU A 1 81 ? -12.056 -3.515 -4.251 1.00 98.31 81 GLU A N 1
ATOM 609 C CA . GLU A 1 81 ? -12.595 -3.023 -2.980 1.00 98.31 81 GLU A CA 1
ATOM 610 C C . GLU A 1 81 ? -13.114 -4.167 -2.087 1.00 98.31 81 GLU A C 1
ATOM 612 O O . GLU A 1 81 ? -13.629 -5.175 -2.578 1.00 98.31 81 GLU A O 1
ATOM 617 N N . GLY A 1 82 ? -12.922 -4.044 -0.771 1.00 98.12 82 GLY A N 1
ATOM 618 C CA . GLY A 1 82 ? -13.336 -5.029 0.232 1.00 98.12 82 GLY A CA 1
ATOM 619 C C . GLY A 1 82 ? -12.452 -6.280 0.324 1.00 98.12 82 GLY A C 1
ATOM 620 O O . GLY A 1 82 ? -12.549 -7.022 1.315 1.00 98.12 82 GLY A O 1
ATOM 621 N N . THR A 1 83 ? -11.564 -6.505 -0.655 1.00 98.25 83 THR A N 1
ATOM 622 C CA . THR A 1 83 ? -10.602 -7.617 -0.650 1.00 98.25 83 THR A CA 1
ATOM 623 C C . THR A 1 83 ? -9.733 -7.529 0.593 1.00 98.25 83 THR A C 1
ATOM 625 O O . THR A 1 83 ? -9.130 -6.490 0.862 1.00 98.25 83 THR A O 1
ATOM 628 N N . ARG A 1 84 ? -9.661 -8.625 1.352 1.00 98.19 84 ARG A N 1
ATOM 629 C CA . ARG A 1 84 ? -8.762 -8.733 2.499 1.00 98.19 84 ARG A CA 1
ATOM 630 C C . ARG A 1 84 ? -7.384 -9.166 2.015 1.00 98.19 84 ARG A C 1
ATOM 632 O O . ARG A 1 84 ? -7.277 -10.190 1.345 1.00 98.19 84 ARG A O 1
ATOM 639 N N . VAL A 1 85 ? -6.355 -8.402 2.357 1.00 98.06 85 VAL A N 1
ATOM 640 C CA . VAL A 1 85 ? -4.971 -8.644 1.935 1.00 98.06 85 VAL A CA 1
ATOM 641 C C . VAL A 1 85 ? -4.029 -8.597 3.125 1.00 98.06 85 VAL A C 1
ATOM 643 O O . VAL A 1 85 ? -4.318 -7.959 4.140 1.00 98.06 85 VAL A O 1
ATOM 646 N N . THR A 1 86 ? -2.889 -9.252 2.958 1.00 97.75 86 THR A N 1
ATOM 647 C CA . THR A 1 86 ? -1.732 -9.122 3.833 1.00 97.75 86 THR A CA 1
ATOM 648 C C . THR A 1 86 ? -0.602 -8.506 3.019 1.00 97.75 86 THR A C 1
ATOM 650 O O . THR A 1 86 ? -0.349 -8.944 1.897 1.00 97.75 86 THR A O 1
ATOM 653 N N . VAL A 1 87 ? 0.044 -7.482 3.565 1.00 95.81 87 VAL A N 1
ATOM 654 C CA . VAL A 1 87 ? 1.181 -6.793 2.950 1.00 95.81 87 VAL A CA 1
ATOM 655 C C . VAL A 1 87 ? 2.398 -6.939 3.846 1.00 95.81 87 VAL A C 1
ATOM 657 O O . VAL A 1 87 ? 2.286 -6.835 5.067 1.00 95.81 87 VAL A O 1
ATOM 660 N N . GLU A 1 88 ? 3.546 -7.190 3.231 1.00 94.75 88 GLU A N 1
ATOM 661 C CA . GLU A 1 88 ? 4.838 -7.281 3.900 1.00 94.75 88 GLU A CA 1
ATOM 662 C C . GLU A 1 88 ? 5.791 -6.262 3.280 1.00 94.75 88 GLU A C 1
ATOM 664 O O . GLU A 1 88 ? 5.895 -6.178 2.054 1.00 94.75 88 GLU A O 1
ATOM 669 N N . HIS A 1 89 ? 6.477 -5.484 4.114 1.00 88.25 89 HIS A N 1
ATOM 670 C CA . HIS A 1 89 ? 7.524 -4.570 3.661 1.00 88.25 89 HIS A CA 1
ATOM 671 C C . HIS A 1 89 ? 8.564 -4.313 4.767 1.00 88.25 89 HIS A C 1
ATOM 673 O O . HIS A 1 89 ? 8.277 -4.514 5.953 1.00 88.25 89 HIS A O 1
ATOM 679 N N . PRO A 1 90 ? 9.773 -3.850 4.408 1.00 89.06 90 PRO A N 1
ATOM 680 C CA . PRO A 1 90 ? 10.759 -3.372 5.374 1.00 89.06 90 PRO A CA 1
ATOM 681 C C . PRO A 1 90 ? 10.238 -2.180 6.195 1.00 89.06 90 PRO A C 1
ATOM 683 O O . PRO A 1 90 ? 9.421 -1.389 5.722 1.00 89.06 90 PRO A O 1
ATOM 686 N N . MET A 1 91 ? 10.685 -2.034 7.442 1.00 85.50 91 MET A N 1
ATOM 687 C CA . MET A 1 91 ? 10.234 -0.921 8.297 1.00 85.50 91 MET A CA 1
ATOM 688 C C . MET A 1 91 ? 10.759 0.443 7.859 1.00 85.50 91 MET A C 1
ATOM 690 O O . MET A 1 91 ? 10.077 1.453 8.009 1.00 85.50 91 MET A O 1
ATOM 694 N N . ASP A 1 92 ? 11.981 0.476 7.335 1.00 86.38 92 ASP A N 1
ATOM 695 C CA . ASP A 1 92 ? 12.660 1.688 6.878 1.00 86.38 92 ASP A CA 1
ATOM 696 C C . ASP A 1 92 ? 12.000 2.315 5.641 1.00 86.38 92 ASP A C 1
ATOM 698 O O . ASP A 1 92 ? 12.263 3.476 5.338 1.00 86.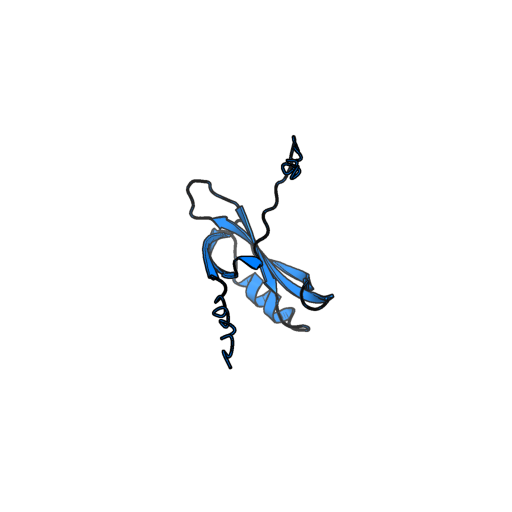38 92 ASP A O 1
ATOM 702 N N . THR A 1 93 ? 11.085 1.600 4.977 1.00 85.56 93 THR A N 1
ATOM 703 C CA . THR A 1 93 ? 10.284 2.123 3.861 1.00 85.56 93 THR A CA 1
ATOM 704 C C . THR A 1 93 ? 8.929 2.693 4.294 1.00 85.56 93 THR A C 1
ATOM 706 O O . THR A 1 93 ? 8.177 3.188 3.454 1.00 85.56 93 THR A O 1
ATOM 709 N N . VAL A 1 94 ? 8.559 2.612 5.579 1.00 89.25 94 VAL A N 1
ATOM 710 C CA . VAL A 1 94 ? 7.258 3.104 6.059 1.00 89.25 94 VAL A CA 1
ATOM 711 C C . VAL A 1 94 ? 7.256 4.619 6.176 1.00 89.25 94 VAL A C 1
ATOM 713 O O . VAL A 1 94 ? 8.067 5.209 6.887 1.00 89.25 94 VAL A O 1
ATOM 716 N N . ARG A 1 95 ? 6.248 5.252 5.569 1.00 90.25 95 ARG A N 1
ATOM 717 C CA . ARG A 1 95 ? 5.989 6.686 5.712 1.00 90.25 95 ARG A CA 1
ATOM 718 C C . ARG A 1 95 ? 4.671 6.942 6.436 1.00 90.25 95 ARG A C 1
ATOM 720 O O . ARG A 1 95 ? 3.608 6.553 5.963 1.00 90.25 95 ARG A O 1
ATOM 727 N N . ILE A 1 96 ? 4.733 7.672 7.550 1.00 91.38 96 ILE A N 1
ATOM 728 C CA . ILE A 1 96 ? 3.545 8.157 8.267 1.00 91.38 96 ILE A CA 1
ATOM 729 C C . ILE A 1 96 ? 3.208 9.565 7.772 1.00 91.38 96 ILE A C 1
ATOM 731 O O . ILE A 1 96 ? 4.053 10.460 7.792 1.00 91.38 96 ILE A O 1
ATOM 735 N N . VAL A 1 97 ? 1.963 9.769 7.337 1.00 91.75 97 VAL A N 1
ATOM 736 C CA . VAL A 1 97 ? 1.478 11.060 6.830 1.00 91.75 97 VAL A CA 1
ATOM 737 C C . VAL A 1 97 ? 0.361 11.582 7.729 1.00 91.75 97 VAL A C 1
ATOM 739 O O . VAL A 1 97 ? -0.744 11.043 7.737 1.00 91.75 97 VAL A O 1
ATOM 742 N N . GLY A 1 98 ? 0.635 12.664 8.462 1.00 90.25 98 GLY A N 1
ATOM 743 C CA . GLY A 1 98 ? -0.382 13.424 9.190 1.00 90.25 98 GLY A CA 1
ATOM 744 C C . GLY A 1 98 ? -1.069 14.432 8.268 1.00 90.25 98 GLY A C 1
ATOM 745 O O . GLY A 1 98 ? -0.408 15.301 7.702 1.00 90.25 98 GLY A O 1
ATOM 746 N N . LYS A 1 99 ? -2.390 14.319 8.102 1.00 89.38 99 LYS A N 1
ATOM 747 C CA . LYS A 1 99 ? -3.204 15.301 7.367 1.00 89.38 99 LYS A CA 1
ATOM 748 C C . LYS A 1 99 ? -3.835 16.286 8.356 1.00 89.38 99 LYS A C 1
ATOM 750 O O . LYS A 1 99 ? -4.195 15.894 9.460 1.00 89.38 99 LYS A O 1
ATOM 755 N N . SER A 1 100 ? -3.989 17.546 7.947 1.00 92.31 100 SER A N 1
ATOM 756 C CA . SER A 1 100 ? -4.662 18.596 8.736 1.00 92.31 100 SER A CA 1
ATOM 757 C C . SER A 1 100 ? -4.015 18.914 10.095 1.00 92.31 100 SER A C 1
ATOM 759 O O . SER A 1 100 ? -4.711 19.204 11.065 1.00 92.31 100 SER A O 1
ATOM 761 N N . THR A 1 101 ? -2.685 18.870 10.182 1.00 94.44 101 THR A N 1
ATOM 762 C CA . THR A 1 101 ? -1.939 19.225 11.399 1.00 94.44 101 THR A CA 1
ATOM 763 C C . THR A 1 101 ? -2.235 20.664 11.832 1.00 94.44 101 THR A C 1
ATOM 765 O O . THR A 1 101 ? -1.997 21.597 11.069 1.00 94.44 101 THR A O 1
ATOM 768 N N . THR A 1 102 ? -2.720 20.855 13.062 1.00 96.25 102 THR A N 1
ATOM 769 C CA . THR A 1 102 ? -3.071 22.187 13.591 1.00 96.25 102 THR A CA 1
ATOM 770 C C . THR A 1 102 ? -1.961 22.822 14.426 1.00 96.25 102 THR A C 1
ATOM 772 O O . THR A 1 102 ? -1.886 24.042 14.516 1.00 96.25 102 THR A O 1
ATOM 775 N N . HIS A 1 103 ? -1.101 22.012 15.049 1.00 94.75 103 HIS A N 1
ATOM 776 C CA . HIS A 1 103 ? -0.019 22.476 15.915 1.00 94.75 103 HIS A CA 1
ATOM 777 C C . HIS A 1 103 ? 1.267 21.716 15.595 1.00 94.75 103 HIS A C 1
ATOM 779 O O . HIS A 1 103 ? 1.253 20.492 15.472 1.00 94.75 103 HIS A O 1
ATOM 785 N N . ILE A 1 104 ? 2.377 22.444 15.479 1.00 94.56 104 ILE A N 1
ATOM 786 C CA . ILE A 1 104 ? 3.721 21.884 15.311 1.00 94.56 104 ILE A CA 1
ATOM 787 C C . ILE A 1 104 ? 4.604 22.516 16.385 1.00 94.56 104 ILE A C 1
ATOM 789 O O . ILE A 1 104 ? 4.829 23.725 16.375 1.00 94.56 104 ILE A O 1
ATOM 793 N N . HIS A 1 105 ? 5.094 21.700 17.317 1.00 94.12 105 HIS A N 1
ATOM 794 C CA . HIS A 1 105 ? 6.034 22.127 18.351 1.00 94.12 105 HIS A CA 1
ATOM 795 C C . HIS A 1 105 ? 7.436 21.633 18.000 1.00 94.12 105 HIS A C 1
ATOM 797 O O . HIS A 1 105 ? 7.645 20.435 17.816 1.00 94.12 105 HIS A O 1
ATOM 803 N N . VAL A 1 106 ? 8.401 22.551 17.925 1.00 93.25 106 VAL A N 1
ATOM 804 C CA . VAL A 1 106 ? 9.816 22.195 17.773 1.00 93.25 106 VAL A CA 1
ATOM 805 C C . VAL A 1 106 ? 10.372 21.857 19.152 1.00 93.25 106 VAL A C 1
ATOM 807 O O . VAL A 1 106 ? 10.460 22.730 20.016 1.00 93.25 106 VAL A O 1
ATOM 810 N N . ILE A 1 107 ? 10.750 20.597 19.358 1.00 90.88 107 ILE A N 1
ATOM 811 C CA . ILE A 1 107 ? 11.486 20.169 20.549 1.00 90.88 107 ILE A CA 1
ATOM 812 C C . ILE A 1 107 ? 12.949 20.555 20.320 1.00 90.88 107 ILE A C 1
ATOM 814 O O . ILE A 1 107 ? 13.553 20.130 19.340 1.00 90.88 107 ILE A O 1
ATOM 818 N N . ARG A 1 108 ? 13.496 21.420 21.179 1.00 88.50 108 ARG A N 1
ATOM 819 C CA . ARG A 1 108 ? 14.925 21.751 21.160 1.00 88.50 108 ARG A CA 1
ATOM 820 C C . ARG A 1 108 ? 15.652 20.735 22.023 1.00 88.50 108 ARG A C 1
ATOM 822 O O . ARG A 1 108 ? 15.264 20.546 23.175 1.00 88.50 108 ARG A O 1
ATOM 829 N N . ASP A 1 109 ? 16.694 20.125 21.479 1.00 85.69 109 ASP A N 1
ATOM 830 C CA . ASP A 1 109 ? 17.571 19.288 22.285 1.00 85.69 109 ASP A CA 1
ATOM 831 C C . ASP A 1 109 ? 18.265 20.144 23.356 1.00 85.69 109 ASP A C 1
ATOM 833 O O . ASP A 1 109 ? 18.593 21.313 23.097 1.00 85.69 109 ASP A O 1
ATOM 837 N N . PRO A 1 110 ? 18.485 19.598 24.562 1.00 78.31 110 PRO A N 1
ATOM 838 C CA . PRO A 1 110 ? 19.283 20.280 25.564 1.00 78.31 110 PRO A CA 1
ATOM 839 C C . PRO A 1 110 ? 20.686 20.537 24.999 1.00 78.31 110 PRO A C 1
ATOM 841 O O . PRO A 1 110 ? 21.349 19.619 24.517 1.00 78.31 110 PRO A O 1
ATOM 844 N N . GLN A 1 111 ? 21.128 21.797 25.028 1.00 72.00 111 GLN A N 1
ATOM 845 C CA . GLN A 1 111 ? 22.510 22.143 24.698 1.00 72.00 111 GLN A CA 1
ATOM 846 C C . GLN A 1 111 ? 23.428 21.547 25.776 1.00 72.00 111 GLN A C 1
ATOM 848 O O . GLN A 1 111 ? 23.152 21.760 26.958 1.00 72.00 111 GLN A O 1
ATOM 853 N N . PRO A 1 112 ? 24.484 20.802 25.408 1.00 71.94 112 PRO A N 1
ATOM 854 C CA . PRO A 1 112 ? 25.526 20.450 26.363 1.00 71.94 112 PRO A CA 1
ATOM 855 C C . PRO A 1 112 ? 26.266 21.730 26.790 1.00 71.94 112 PRO A C 1
ATOM 857 O O . PRO A 1 112 ? 26.628 22.532 25.929 1.00 71.94 112 PRO A O 1
ATOM 860 N N . GLU A 1 113 ? 26.416 21.927 28.104 1.00 63.22 113 GLU A N 1
ATOM 861 C CA . GLU A 1 113 ? 27.181 23.029 28.723 1.00 63.22 113 GLU A CA 1
ATOM 862 C C . GLU A 1 113 ? 28.684 22.960 28.417 1.00 63.22 113 GLU A C 1
ATOM 864 O O . GLU A 1 113 ? 29.226 21.832 28.318 1.00 63.22 113 GLU A O 1
#

Secondary structure (DSSP, 8-state):
------------PPPEEEEEEEESS--EEEEEE-TTTSSEEEEEEEEEEESSTT--EEEEEEE--TT-HHHHHHHHHH--TT-EEEEEEEGGG------S------PPPPPP-

Foldseek 3Di:
DDDDDPPPDPDPPQDKDKWKFFFQFQWDWDWDQDPVPRDTFIWIWTWTQTPDPVSDIDIDIDTDDHPCSVVSHVVSVVRGGGDMDMDIDGPVPDDDDDPPDPDDDDDDDDDDD

Sequence (113 aa):
MYTSAHATKPAHTPASYVYTGRLLQRAQARTALSEATGHAVPVVCFDMELDTPLKTHMHVEQPFPEGAFAAAQAAAHRLTEGTRVTVEHPMDTVRIVGKSTTHIHVIRDPQPE

pLDDT: mean 87.3, std 16.02, range [36.97, 98.62]

Radius of gyration: 20.12 Å; chains: 1; bounding box: 64×32×48 Å